Protein AF-A0A8S9I535-F1 (afdb_monomer)

Secondary structure (DSSP, 8-state):
-EEETTTHHHHHHHT---EE-SSEEE-S-HHHHHHHHHHHHHTSTT----TTEEEEEEEEETTEEEEEEEEEHHHHT-TTTSS--PPEEEE-S--B--PPPPTT-TTS-SS--SB--S------S---S----------

Mean predicted aligned error: 12.14 Å

InterPro domains:
  IPR036188 FAD/NAD(P)-binding domain superfamily [G3DSA:3.50.50.60] (1-100)
  IPR036188 FAD/NAD(P)-binding domain superfamily [SSF51905] (4-100)

Solvent-accessible surface area (backbone atoms only — not comparable to full-atom values): 9030 Å² total; per-residue (Å²): 72,82,45,52,66,76,58,55,62,58,31,61,77,72,65,53,78,63,50,82,52,95,70,34,35,36,30,91,47,58,64,57,58,56,50,52,53,50,53,63,51,62,70,38,93,92,5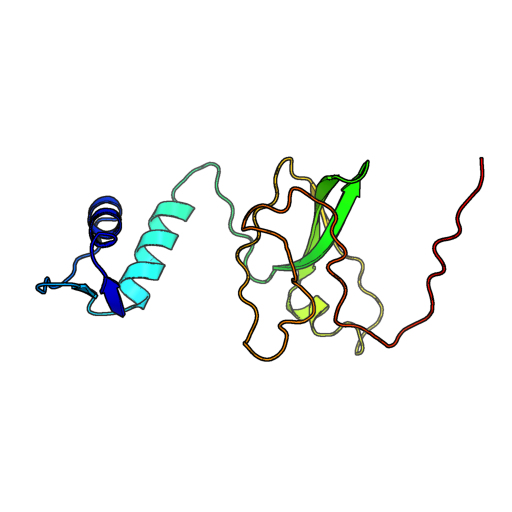0,82,85,73,78,72,54,33,77,79,50,71,36,74,55,95,70,28,51,41,27,37,27,30,36,49,38,70,56,70,76,36,62,91,80,50,79,89,75,86,69,48,79,46,78,34,89,71,53,73,59,83,81,80,73,66,92,86,58,76,76,26,71,81,86,69,65,62,53,51,69,63,73,68,81,63,84,59,87,74,98,82,76,78,88,79,73,80,75,80,73,87,127

Sequence (139 aa):
MIVRKPAHLFLDEIGVPYDEQDNYVVIKHAALFTSTIMSKLLARPNVKLFNAVAAEDLIVKGNRVGGVVTNWALVSMNHDTQSCMDPNVMEAKIVVSSYDVPKKDKRSTTRTGPIATESTNIFGGCQNTYPLKILKSHF

Radius of gyration: 20.09 Å; Cα contacts (8 Å, |Δi|>4): 158; chains: 1; bounding box: 44×34×58 Å

Structure (mmCIF, N/CA/C/O backbone):
data_AF-A0A8S9I535-F1
#
_entry.id   AF-A0A8S9I535-F1
#
loop_
_atom_site.group_PDB
_atom_site.id
_atom_site.type_symbol
_atom_site.label_atom_id
_atom_site.label_alt_id
_atom_site.label_comp_id
_atom_site.label_asym_id
_atom_site.label_entity_id
_atom_site.la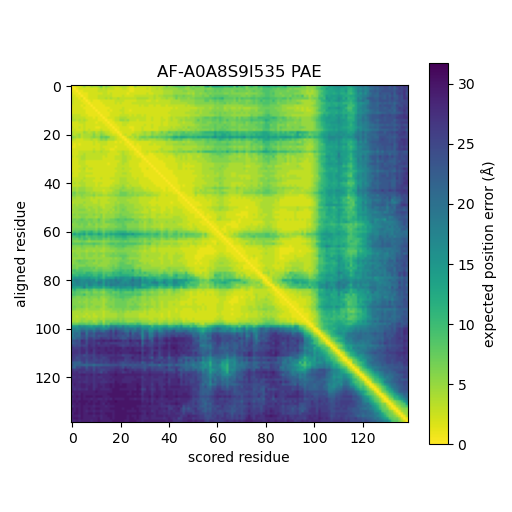bel_seq_id
_atom_site.pdbx_PDB_ins_code
_atom_site.Cartn_x
_atom_site.Cartn_y
_atom_site.Cartn_z
_atom_site.occupancy
_atom_site.B_iso_or_equiv
_atom_site.auth_seq_id
_atom_site.auth_comp_id
_atom_site.auth_asym_id
_atom_site.auth_atom_id
_atom_site.pdbx_PDB_model_num
ATOM 1 N N . MET A 1 1 ? -13.629 9.760 9.895 1.00 90.38 1 MET A N 1
ATOM 2 C CA . MET A 1 1 ? -13.804 8.902 8.696 1.00 90.38 1 MET A CA 1
ATOM 3 C C . MET A 1 1 ? -14.983 7.979 8.943 1.00 90.38 1 MET A C 1
ATOM 5 O O . MET A 1 1 ? -15.040 7.412 10.025 1.00 90.38 1 MET A O 1
ATOM 9 N N . ILE A 1 2 ? -15.919 7.866 7.998 1.00 91.88 2 ILE A N 1
ATOM 10 C CA . ILE A 1 2 ? -17.137 7.054 8.152 1.00 91.88 2 ILE A CA 1
ATOM 11 C C . ILE A 1 2 ? -16.946 5.729 7.413 1.00 91.88 2 ILE A C 1
ATOM 13 O O . ILE A 1 2 ? -16.576 5.734 6.241 1.00 91.88 2 ILE A O 1
ATOM 17 N N . VAL A 1 3 ? -17.219 4.614 8.084 1.00 92.25 3 VAL A N 1
ATOM 18 C CA . VAL A 1 3 ? -17.132 3.258 7.526 1.00 92.25 3 VAL A CA 1
ATOM 19 C C . VAL A 1 3 ? -18.488 2.579 7.706 1.00 92.25 3 VAL A C 1
ATOM 21 O O . VAL A 1 3 ? -19.046 2.578 8.797 1.00 92.25 3 VAL A O 1
ATOM 24 N N . ARG A 1 4 ? -19.065 2.023 6.637 1.00 94.75 4 ARG A N 1
ATOM 25 C CA . ARG A 1 4 ? -20.375 1.350 6.706 1.00 94.75 4 ARG A CA 1
ATOM 26 C C . ARG A 1 4 ? -20.230 -0.080 7.222 1.00 94.75 4 ARG A C 1
ATOM 28 O O . ARG A 1 4 ? -19.260 -0.760 6.892 1.00 94.75 4 ARG A O 1
ATOM 35 N N . LYS A 1 5 ? -21.209 -0.565 7.988 1.00 93.31 5 LYS A N 1
ATOM 36 C CA . LYS A 1 5 ? -21.265 -1.985 8.373 1.00 93.31 5 LYS A CA 1
ATOM 37 C C . LYS A 1 5 ? -21.506 -2.842 7.106 1.00 93.31 5 LYS A C 1
ATOM 39 O O . LYS A 1 5 ? -22.252 -2.393 6.236 1.00 93.31 5 LYS A O 1
ATOM 44 N N . PRO A 1 6 ? -20.857 -4.017 6.946 1.00 94.50 6 PRO A N 1
ATOM 45 C CA . PRO A 1 6 ? -20.082 -4.781 7.934 1.00 94.50 6 PRO A CA 1
ATOM 46 C C . PRO A 1 6 ? -18.561 -4.505 7.958 1.00 94.50 6 PRO A C 1
ATOM 48 O O . PRO A 1 6 ? -17.821 -5.269 8.563 1.00 94.50 6 PRO A O 1
ATOM 51 N N . ALA A 1 7 ? -18.054 -3.420 7.358 1.00 93.06 7 ALA A N 1
ATOM 52 C CA . ALA A 1 7 ? -16.604 -3.173 7.299 1.00 93.06 7 ALA A CA 1
ATOM 53 C C . ALA A 1 7 ? -15.951 -2.808 8.655 1.00 93.06 7 ALA A C 1
ATOM 55 O O . ALA A 1 7 ? -14.730 -2.705 8.732 1.00 93.06 7 ALA A O 1
ATOM 56 N N . HIS A 1 8 ? -16.735 -2.654 9.729 1.00 91.75 8 HIS A N 1
ATOM 57 C CA . HIS A 1 8 ? -16.219 -2.497 11.096 1.00 91.75 8 HIS A CA 1
ATOM 58 C C . HIS A 1 8 ? -15.450 -3.739 11.580 1.00 91.75 8 HIS A C 1
ATOM 60 O O . HIS A 1 8 ? -14.465 -3.582 12.287 1.00 91.75 8 HIS A O 1
ATOM 66 N N . LEU A 1 9 ? -15.794 -4.939 11.091 1.00 94.38 9 LEU A N 1
ATOM 67 C CA . LEU A 1 9 ? -15.077 -6.182 11.409 1.00 94.38 9 LEU A CA 1
ATOM 68 C C . LEU A 1 9 ? -13.587 -6.110 11.032 1.00 94.38 9 LEU A C 1
ATOM 70 O O . LEU A 1 9 ? -12.726 -6.655 11.716 1.00 94.38 9 LEU A O 1
ATOM 74 N N . PHE A 1 10 ? -13.266 -5.390 9.954 1.00 93.94 10 PHE A N 1
ATOM 75 C CA . PHE A 1 10 ? -11.881 -5.150 9.553 1.00 93.94 10 PHE A CA 1
ATOM 76 C C . PHE A 1 10 ? -11.168 -4.176 10.503 1.00 93.94 10 PHE A C 1
ATOM 78 O O . PHE A 1 10 ? -9.969 -4.301 10.749 1.00 93.94 10 PHE A O 1
ATOM 85 N N . LEU A 1 11 ? -11.898 -3.210 11.067 1.00 92.56 11 LEU A N 1
ATOM 86 C CA . LEU A 1 11 ? -11.353 -2.305 12.079 1.00 92.56 11 LEU A CA 1
ATOM 87 C C . LEU A 1 11 ? -11.032 -3.052 13.375 1.00 92.56 11 LEU A C 1
ATOM 89 O O . LEU A 1 11 ? -10.009 -2.744 13.986 1.00 92.56 11 LEU A O 1
ATOM 93 N N . ASP A 1 12 ? -11.840 -4.052 13.734 1.00 93.38 12 ASP A N 1
ATOM 94 C CA . ASP A 1 12 ? -11.596 -4.929 14.884 1.00 93.38 12 ASP A CA 1
ATOM 95 C C . ASP A 1 12 ? -10.314 -5.755 14.691 1.00 93.38 12 ASP A C 1
ATOM 97 O O . ASP A 1 12 ? -9.462 -5.794 15.578 1.00 93.38 12 ASP A O 1
ATOM 101 N N . GLU A 1 13 ? -10.105 -6.330 13.501 1.00 93.88 13 GLU A N 1
ATOM 102 C CA . GLU A 1 13 ? -8.882 -7.080 13.165 1.00 93.88 13 GLU A CA 1
ATOM 103 C C . GLU A 1 13 ? -7.619 -6.195 13.225 1.00 93.88 13 GLU A C 1
ATOM 105 O O . GLU A 1 13 ? -6.553 -6.586 13.722 1.00 93.88 13 GLU A O 1
ATOM 110 N N . ILE A 1 14 ? -7.720 -4.952 12.746 1.00 91.88 14 ILE A N 1
ATOM 111 C CA . ILE A 1 14 ? -6.609 -3.994 12.794 1.00 91.88 14 ILE A CA 1
ATOM 1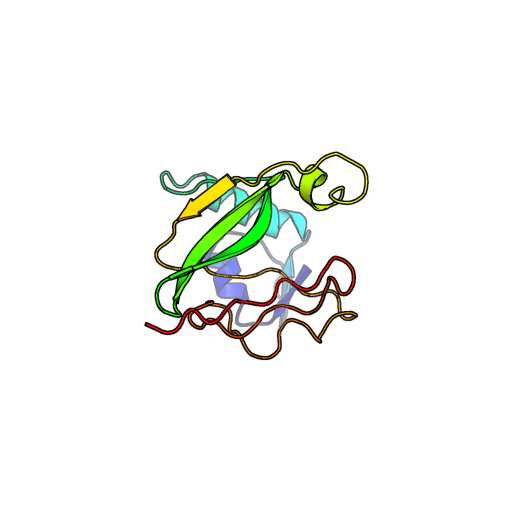12 C C . ILE A 1 14 ? -6.473 -3.363 14.191 1.00 91.88 14 ILE A C 1
ATOM 114 O O . ILE A 1 14 ? -5.400 -2.855 14.523 1.00 91.88 14 ILE A O 1
ATOM 118 N N . GLY A 1 15 ? -7.482 -3.450 15.053 1.00 91.88 15 GLY A N 1
ATOM 119 C CA . GLY A 1 15 ? -7.480 -2.839 16.383 1.00 91.88 15 GLY A CA 1
ATOM 120 C C . GLY A 1 15 ? -7.539 -1.310 16.339 1.00 91.88 15 GLY A C 1
ATOM 121 O O . GLY A 1 15 ? -6.874 -0.646 17.133 1.00 91.88 15 GLY A O 1
ATOM 122 N N . VAL A 1 16 ? -8.279 -0.737 15.384 1.00 94.06 16 VAL A N 1
ATOM 123 C CA . VAL A 1 16 ? -8.501 0.717 15.303 1.00 94.06 16 VAL A CA 1
ATOM 124 C C . VAL A 1 16 ? -9.759 1.067 16.096 1.00 94.06 16 VAL A C 1
ATOM 126 O O . VAL A 1 16 ? -10.824 0.557 15.759 1.00 94.06 16 VAL A O 1
ATOM 129 N N . PRO A 1 17 ? -9.690 1.962 17.098 1.00 93.25 17 PRO A N 1
ATOM 130 C CA . PRO A 1 17 ? -10.873 2.365 17.847 1.00 93.25 17 PRO A CA 1
ATOM 131 C C . PRO A 1 17 ? -11.819 3.200 16.975 1.00 93.25 17 PRO A C 1
ATOM 133 O O . PRO A 1 17 ? -11.390 4.089 16.228 1.00 93.25 17 PRO A O 1
ATOM 136 N N . TYR A 1 18 ? -13.115 2.942 17.110 1.00 94.62 18 TYR A N 1
ATOM 137 C CA . TYR A 1 18 ? -14.185 3.664 16.431 1.00 94.62 18 TYR A CA 1
ATOM 138 C C . TYR A 1 18 ? -15.372 3.885 17.370 1.00 94.62 18 TYR A C 1
ATOM 140 O O . TYR A 1 18 ? -15.566 3.143 18.328 1.00 94.62 18 TYR A O 1
ATOM 148 N N . ASP A 1 19 ? -16.167 4.904 17.063 1.00 94.06 19 ASP A N 1
ATOM 149 C CA . ASP A 1 19 ? -17.442 5.168 17.718 1.00 94.06 19 ASP A CA 1
ATOM 150 C C . ASP A 1 19 ? -18.557 4.508 16.889 1.00 94.06 19 ASP A C 1
ATOM 152 O O . ASP A 1 19 ? -18.642 4.701 15.668 1.00 94.06 19 ASP A O 1
ATOM 156 N N . GLU A 1 20 ? -19.388 3.691 17.531 1.00 92.81 20 GLU A N 1
ATOM 157 C CA . GLU A 1 20 ? -20.440 2.927 16.861 1.00 92.81 20 GLU A CA 1
ATOM 158 C C . GLU A 1 20 ? -21.724 3.749 16.677 1.00 92.81 20 GLU A C 1
ATOM 160 O O . GLU A 1 20 ? -22.112 4.537 17.536 1.00 92.81 20 GLU A O 1
ATOM 165 N N . GLN A 1 21 ? -22.377 3.562 15.529 1.00 91.81 21 GLN A N 1
ATOM 166 C CA . GLN A 1 21 ? -23.722 4.049 15.224 1.00 91.81 21 GLN A CA 1
ATOM 167 C C . GLN A 1 21 ? -24.538 2.901 14.609 1.00 91.81 21 GLN A C 1
ATOM 169 O O . GLN A 1 21 ? -23.999 1.830 14.306 1.00 91.81 21 GLN A O 1
ATOM 174 N N . ASP A 1 22 ? -25.832 3.120 14.37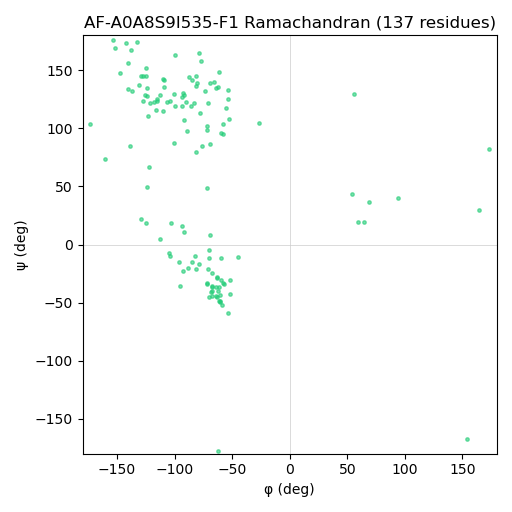3 1.00 89.31 22 ASP A N 1
ATOM 175 C CA . ASP A 1 22 ? -26.741 2.070 13.892 1.00 89.31 22 ASP A CA 1
ATOM 176 C C . ASP A 1 22 ? -26.223 1.391 12.612 1.00 89.31 22 ASP A C 1
ATOM 178 O O . ASP A 1 22 ? -25.924 0.196 12.598 1.00 89.31 22 ASP A O 1
ATOM 182 N N . ASN A 1 23 ? -26.018 2.175 11.549 1.00 93.69 23 ASN A N 1
ATOM 183 C CA . ASN A 1 23 ? -25.692 1.663 10.210 1.00 93.69 23 ASN A CA 1
ATOM 184 C C . ASN A 1 23 ? -24.217 1.845 9.801 1.00 93.69 23 ASN A C 1
ATOM 186 O O . ASN A 1 23 ? -23.786 1.376 8.741 1.00 93.69 23 ASN A O 1
ATOM 190 N N . TYR A 1 24 ? -23.428 2.557 10.602 1.00 94.69 24 TYR A N 1
ATOM 191 C CA . TYR A 1 24 ? -22.042 2.896 10.287 1.00 94.69 24 TYR A CA 1
ATOM 192 C C . TYR A 1 24 ? -21.214 3.081 11.558 1.00 94.69 24 TYR A C 1
ATOM 194 O O . TYR A 1 24 ? -21.745 3.151 12.657 1.00 94.69 24 TYR A O 1
ATOM 202 N N . VAL A 1 25 ? -19.900 3.162 11.396 1.00 94.00 25 VAL A N 1
ATOM 203 C CA . VAL A 1 25 ? -18.948 3.459 12.466 1.00 94.00 25 VAL A CA 1
ATOM 204 C C . VAL A 1 25 ? -18.096 4.658 12.077 1.00 94.00 25 VAL A C 1
ATOM 206 O O . VAL A 1 25 ? -17.882 4.934 10.887 1.00 94.00 25 VAL A O 1
ATOM 209 N N . VAL A 1 26 ? -17.626 5.400 13.075 1.00 94.81 26 VAL A N 1
ATOM 210 C CA . VAL A 1 26 ? -16.856 6.627 12.874 1.00 94.81 26 VAL A CA 1
ATOM 211 C C . VAL A 1 26 ? -15.499 6.505 13.541 1.00 94.81 26 VAL A C 1
ATOM 213 O O . VAL A 1 26 ? -15.385 6.335 14.746 1.00 94.81 26 VAL A O 1
ATOM 216 N N . ILE A 1 27 ? -14.444 6.657 12.750 1.00 94.31 27 ILE A N 1
ATOM 217 C CA . ILE A 1 27 ? -13.081 6.782 13.266 1.00 94.31 27 ILE A CA 1
ATOM 218 C C . ILE A 1 27 ? -12.778 8.266 13.448 1.00 94.31 27 ILE A C 1
ATOM 220 O O . ILE A 1 27 ? -12.923 9.047 12.496 1.00 94.31 27 ILE A O 1
ATOM 224 N N . LYS A 1 28 ? -12.306 8.633 14.645 1.00 91.81 28 LYS A N 1
ATOM 225 C CA . LYS A 1 28 ? -12.020 10.021 15.054 1.00 91.81 28 LYS A CA 1
ATOM 226 C C . LYS A 1 28 ? -11.128 10.764 14.060 1.00 91.81 28 LYS A C 1
ATOM 228 O O . LYS A 1 28 ? -11.416 11.900 13.704 1.00 91.81 28 LYS A O 1
ATOM 233 N N . HIS A 1 29 ? -10.085 10.104 13.554 1.00 92.88 29 HIS A N 1
ATOM 234 C CA . HIS A 1 29 ? -9.172 10.685 12.574 1.00 92.88 29 HIS A CA 1
ATOM 235 C C . HIS A 1 29 ? -8.835 9.690 11.459 1.00 92.88 29 HIS A C 1
ATOM 237 O O . HIS A 1 29 ? -8.460 8.554 11.734 1.00 92.88 29 HIS A O 1
ATOM 243 N N . ALA A 1 30 ? -8.916 10.109 10.192 1.00 91.25 30 ALA A N 1
ATOM 244 C CA . ALA A 1 30 ? -8.597 9.232 9.056 1.00 91.25 30 ALA A CA 1
ATOM 245 C C . ALA A 1 30 ? -7.134 8.751 9.087 1.00 91.25 30 ALA A C 1
ATOM 247 O O . ALA A 1 30 ? -6.859 7.588 8.809 1.00 91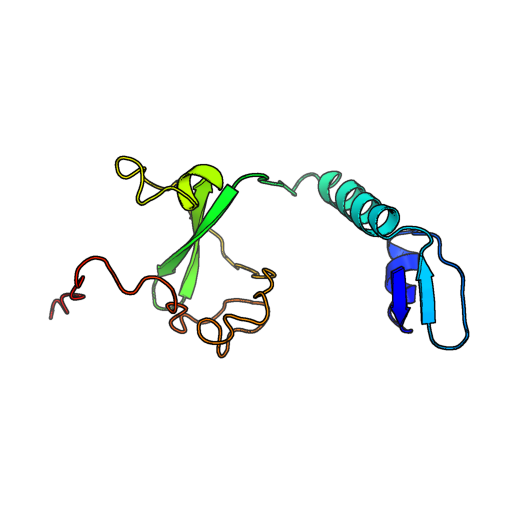.25 30 ALA A O 1
ATOM 248 N N . ALA A 1 31 ? -6.210 9.619 9.516 1.00 93.19 31 ALA A N 1
ATOM 249 C CA . ALA A 1 31 ? -4.799 9.254 9.645 1.00 93.19 31 ALA A CA 1
ATOM 250 C C . ALA A 1 31 ? -4.542 8.144 10.675 1.00 93.19 31 ALA A C 1
ATOM 252 O O . ALA A 1 31 ? -3.577 7.403 10.517 1.00 93.19 31 ALA A O 1
ATOM 253 N N . LEU A 1 32 ? -5.387 8.000 11.708 1.00 92.44 32 LEU A N 1
ATOM 254 C CA . LEU A 1 32 ? -5.249 6.906 12.672 1.00 92.44 32 LEU A CA 1
ATOM 255 C C . LEU A 1 32 ? -5.396 5.562 11.953 1.00 92.44 32 LEU A C 1
ATOM 257 O O . LEU A 1 32 ? -4.523 4.713 12.045 1.00 92.44 32 LEU A O 1
ATOM 261 N N . PHE A 1 33 ? -6.435 5.423 11.133 1.00 93.19 33 PHE A N 1
ATOM 262 C CA . PHE A 1 33 ? -6.650 4.221 10.333 1.00 93.19 33 PHE A CA 1
ATOM 263 C C . PHE A 1 33 ? -5.481 3.920 9.386 1.00 93.19 33 PHE A C 1
ATOM 265 O O . PHE A 1 33 ? -4.939 2.814 9.399 1.00 93.19 33 PHE A O 1
ATOM 272 N N . THR A 1 34 ? -5.057 4.903 8.587 1.00 93.00 34 THR A N 1
ATOM 273 C CA . THR A 1 34 ? -4.008 4.680 7.580 1.00 93.00 34 THR A CA 1
ATOM 274 C C . THR A 1 34 ? -2.647 4.401 8.217 1.00 93.00 34 THR A C 1
ATOM 276 O O . THR A 1 34 ? -1.919 3.528 7.747 1.00 93.00 34 THR A O 1
ATOM 279 N N . SER A 1 35 ? -2.299 5.102 9.300 1.00 94.06 35 SER A N 1
ATOM 280 C CA . SER A 1 35 ? -1.032 4.893 10.011 1.00 94.06 35 SER A CA 1
ATOM 281 C C . SER A 1 35 ? -0.974 3.538 10.715 1.00 94.06 35 SER A C 1
ATOM 283 O O . SER A 1 35 ? 0.052 2.865 10.621 1.00 94.06 35 SER A O 1
ATOM 285 N N . THR A 1 36 ? -2.064 3.085 11.346 1.00 94.19 36 THR A N 1
ATOM 286 C CA . THR A 1 36 ? -2.107 1.769 12.002 1.00 94.19 36 THR A CA 1
ATOM 287 C C . THR A 1 36 ? -1.933 0.634 10.994 1.00 94.19 36 THR A C 1
ATOM 289 O O . THR A 1 36 ? -1.125 -0.266 11.226 1.00 94.19 36 THR A O 1
ATOM 292 N N . ILE A 1 37 ? -2.624 0.688 9.849 1.00 94.25 37 ILE A N 1
ATOM 293 C CA . ILE A 1 37 ? -2.463 -0.315 8.784 1.00 94.25 37 ILE A CA 1
ATOM 294 C C . ILE A 1 37 ? -1.024 -0.329 8.271 1.00 94.25 37 ILE A C 1
ATOM 296 O O . ILE A 1 37 ? -0.411 -1.393 8.184 1.00 94.25 37 ILE A O 1
ATOM 300 N N . MET A 1 38 ? -0.473 0.845 7.959 1.00 94.06 38 MET A N 1
ATOM 301 C CA . MET A 1 38 ? 0.888 0.967 7.440 1.00 94.06 38 MET A CA 1
ATOM 302 C C . MET A 1 38 ? 1.926 0.434 8.435 1.00 94.06 38 MET A C 1
ATOM 304 O O . MET A 1 38 ? 2.812 -0.321 8.043 1.00 94.06 38 MET A O 1
ATOM 308 N N . SER A 1 39 ? 1.785 0.753 9.725 1.00 94.69 39 SER A N 1
ATOM 309 C CA . SER A 1 39 ? 2.669 0.255 10.784 1.00 94.69 39 SER A CA 1
ATOM 310 C C . SER A 1 39 ? 2.646 -1.274 10.879 1.00 94.69 39 SER A C 1
ATOM 312 O O . SER A 1 39 ? 3.702 -1.906 10.835 1.00 94.69 39 SER A O 1
ATOM 314 N N . LYS A 1 40 ? 1.455 -1.889 10.919 1.00 93.81 40 LYS A N 1
ATOM 315 C CA . LYS A 1 40 ? 1.324 -3.356 10.968 1.00 93.81 40 LYS A CA 1
ATOM 316 C C . LYS A 1 40 ? 1.862 -4.039 9.709 1.00 93.81 40 LYS A C 1
ATOM 318 O O . LYS A 1 40 ? 2.424 -5.128 9.795 1.00 93.81 40 LYS A O 1
ATOM 323 N N . LEU A 1 41 ? 1.683 -3.421 8.543 1.00 93.75 41 LEU A N 1
ATOM 324 C CA . LEU A 1 41 ? 2.134 -3.970 7.266 1.00 93.75 41 LEU A CA 1
ATOM 325 C C . LEU A 1 41 ? 3.664 -3.955 7.149 1.00 93.75 41 LEU A C 1
ATOM 327 O O . LEU A 1 41 ? 4.249 -4.966 6.767 1.00 93.75 41 LEU A O 1
ATOM 331 N N . LEU A 1 42 ? 4.306 -2.845 7.523 1.00 94.31 42 LEU A N 1
ATOM 332 C CA . LEU A 1 42 ? 5.765 -2.687 7.477 1.00 94.31 42 LEU A CA 1
ATOM 333 C C . LEU A 1 42 ? 6.504 -3.512 8.535 1.00 94.31 42 LEU A C 1
ATOM 335 O O . LEU A 1 42 ? 7.683 -3.801 8.361 1.00 94.31 42 LEU A O 1
ATOM 339 N N . ALA A 1 43 ? 5.825 -3.922 9.607 1.00 94.12 43 ALA A N 1
ATOM 340 C CA . ALA A 1 43 ? 6.394 -4.813 10.615 1.00 94.12 43 ALA A CA 1
ATOM 341 C C . ALA A 1 43 ? 6.599 -6.261 10.113 1.00 94.12 43 ALA A C 1
ATOM 343 O O . ALA A 1 43 ? 7.241 -7.061 10.792 1.00 94.12 43 ALA A O 1
ATOM 344 N N . ARG A 1 44 ? 6.053 -6.633 8.944 1.00 94.00 44 ARG A N 1
ATOM 345 C CA . ARG A 1 44 ? 6.194 -7.985 8.380 1.00 94.00 44 ARG A CA 1
ATOM 346 C C . ARG A 1 44 ? 7.545 -8.148 7.662 1.00 94.00 44 ARG A C 1
ATOM 348 O O . ARG A 1 44 ? 7.893 -7.299 6.848 1.00 94.00 44 ARG A O 1
ATOM 355 N N . PRO A 1 45 ? 8.262 -9.274 7.849 1.00 93.62 45 PRO A N 1
ATOM 356 C CA . PRO A 1 45 ? 9.630 -9.443 7.340 1.00 93.62 45 PRO A CA 1
ATOM 357 C C . PRO A 1 45 ? 9.738 -9.510 5.807 1.00 93.62 45 PRO A C 1
ATOM 359 O O . PRO A 1 45 ? 10.778 -9.175 5.254 1.00 93.62 45 PRO A O 1
ATOM 362 N N . ASN A 1 46 ? 8.668 -9.911 5.113 1.00 94.81 46 ASN A N 1
ATOM 363 C CA . ASN A 1 46 ? 8.648 -10.080 3.652 1.00 94.81 46 ASN A CA 1
ATOM 364 C C . ASN A 1 46 ? 7.941 -8.928 2.922 1.00 94.81 46 ASN A C 1
ATOM 366 O O . ASN A 1 46 ? 7.491 -9.090 1.789 1.00 94.81 46 ASN A O 1
ATOM 370 N N . VAL A 1 47 ? 7.780 -7.782 3.582 1.00 94.19 47 VAL A N 1
ATOM 371 C CA . VAL A 1 47 ? 7.127 -6.607 3.004 1.00 94.19 47 VAL A CA 1
ATOM 372 C C . VAL A 1 47 ? 8.156 -5.505 2.827 1.00 94.19 47 VAL A C 1
ATOM 374 O O . VAL A 1 47 ? 8.860 -5.134 3.764 1.00 94.19 47 VAL A O 1
ATOM 377 N N . LYS A 1 48 ? 8.215 -4.940 1.619 1.00 94.12 48 LYS A N 1
ATOM 378 C CA . LYS A 1 48 ? 9.033 -3.768 1.320 1.00 94.12 48 LYS A CA 1
ATOM 379 C C . LYS A 1 48 ? 8.169 -2.676 0.712 1.00 94.12 48 LYS A C 1
ATOM 381 O O . LYS A 1 48 ? 7.443 -2.914 -0.247 1.00 94.12 48 LYS A O 1
ATOM 386 N N . LEU A 1 49 ? 8.272 -1.477 1.276 1.00 93.69 49 LEU A N 1
ATOM 387 C CA . LEU A 1 49 ? 7.672 -0.272 0.724 1.00 93.69 49 LEU A CA 1
ATOM 388 C C . LEU A 1 49 ? 8.743 0.524 -0.019 1.00 93.69 49 LEU A C 1
ATOM 390 O O . LE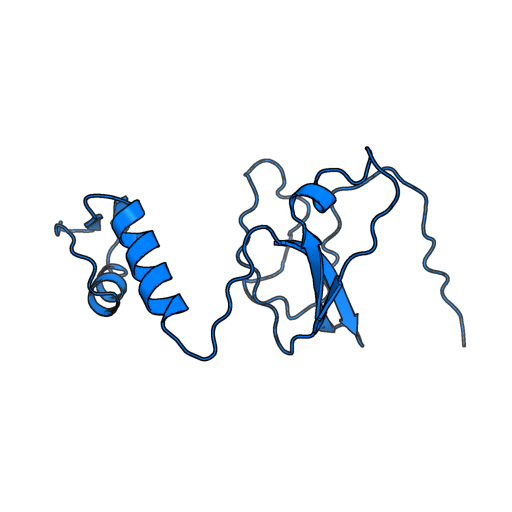U A 1 49 ? 9.732 0.946 0.582 1.00 93.69 49 LEU A O 1
ATOM 394 N N . PHE A 1 50 ? 8.524 0.721 -1.315 1.00 94.62 50 PHE A N 1
ATOM 395 C CA . PHE A 1 50 ? 9.313 1.607 -2.164 1.00 94.62 50 PHE A CA 1
ATOM 396 C C . PHE A 1 50 ? 8.543 2.919 -2.336 1.00 94.62 50 PHE A C 1
ATOM 398 O O . PHE A 1 50 ? 7.725 3.064 -3.240 1.00 94.62 50 PHE A O 1
ATOM 405 N N . ASN A 1 51 ? 8.738 3.856 -1.410 1.00 91.75 51 ASN A N 1
ATOM 406 C CA . ASN A 1 51 ? 8.163 5.195 -1.518 1.00 91.75 51 ASN A CA 1
ATOM 407 C C . ASN A 1 51 ? 8.950 6.048 -2.527 1.00 91.75 51 ASN A C 1
ATOM 409 O O . ASN A 1 51 ? 10.118 5.781 -2.793 1.00 91.75 51 ASN A O 1
ATOM 413 N N . ALA A 1 52 ? 8.307 7.086 -3.071 1.00 92.38 52 ALA A N 1
ATOM 414 C CA . ALA A 1 52 ? 8.882 7.976 -4.091 1.00 92.38 52 ALA A CA 1
ATOM 415 C C . ALA A 1 52 ? 9.324 7.277 -5.398 1.00 92.38 52 ALA A C 1
ATOM 417 O O . ALA A 1 52 ? 10.075 7.849 -6.188 1.00 92.38 52 ALA A O 1
ATOM 418 N N . VAL A 1 53 ? 8.816 6.071 -5.652 1.00 91.88 53 VAL A N 1
ATOM 419 C CA . VAL A 1 53 ? 8.979 5.322 -6.902 1.00 91.88 53 VAL A CA 1
ATOM 420 C C . VAL A 1 53 ? 7.638 5.314 -7.630 1.00 91.88 53 VAL A C 1
ATOM 422 O O . VAL A 1 53 ? 6.599 5.093 -7.005 1.00 91.88 53 VAL A O 1
ATOM 425 N N . ALA A 1 54 ? 7.656 5.562 -8.936 1.00 87.75 54 ALA A N 1
ATOM 426 C CA . ALA A 1 54 ? 6.494 5.444 -9.805 1.00 87.75 54 ALA A CA 1
ATOM 427 C C . ALA A 1 54 ? 6.654 4.228 -10.724 1.00 87.75 54 ALA A C 1
ATOM 429 O O . ALA A 1 54 ? 7.754 3.934 -11.192 1.00 87.75 54 ALA A O 1
ATOM 430 N N . ALA A 1 55 ? 5.550 3.522 -10.966 1.00 89.00 55 ALA A N 1
ATOM 431 C CA . ALA A 1 55 ? 5.472 2.530 -12.030 1.00 89.00 55 ALA A CA 1
ATOM 432 C C . ALA A 1 55 ? 5.103 3.253 -13.332 1.00 89.00 55 ALA A C 1
ATOM 434 O O . ALA A 1 55 ? 4.051 3.888 -13.395 1.00 89.00 55 ALA A O 1
ATOM 435 N N . GLU A 1 56 ? 5.977 3.183 -14.332 1.00 85.19 56 GLU A N 1
ATOM 436 C CA . GLU A 1 56 ? 5.817 3.879 -15.616 1.00 85.19 56 GLU A CA 1
ATOM 437 C C . GLU A 1 56 ? 5.181 2.983 -16.681 1.00 85.19 56 GLU A C 1
ATOM 439 O O . GLU A 1 56 ? 4.385 3.460 -17.485 1.00 85.19 56 GLU A O 1
ATOM 444 N N . ASP A 1 57 ? 5.503 1.686 -16.669 1.00 88.88 57 ASP A N 1
ATOM 445 C CA . ASP A 1 57 ? 5.004 0.720 -17.652 1.00 88.88 57 ASP A CA 1
ATOM 446 C C . ASP A 1 57 ? 4.959 -0.712 -17.077 1.00 88.88 57 ASP A C 1
ATOM 448 O O . ASP A 1 57 ? 5.377 -0.973 -15.942 1.00 88.88 57 ASP A O 1
ATOM 452 N N . LEU A 1 58 ? 4.443 -1.663 -17.856 1.00 88.81 58 LEU A N 1
ATOM 453 C CA . LEU A 1 58 ? 4.354 -3.082 -17.524 1.00 88.81 58 LEU A CA 1
ATOM 454 C C . LEU A 1 58 ? 5.313 -3.923 -18.364 1.00 88.81 58 LEU A C 1
ATOM 456 O O . LEU A 1 58 ? 5.450 -3.753 -19.572 1.00 88.81 58 LEU A O 1
ATOM 460 N N . ILE A 1 59 ? 5.898 -4.941 -17.737 1.00 88.00 59 ILE A N 1
ATOM 461 C CA . ILE A 1 59 ? 6.638 -5.976 -18.462 1.00 88.00 59 ILE A CA 1
ATOM 462 C C . ILE A 1 59 ? 5.628 -6.999 -18.978 1.00 88.00 59 ILE A C 1
ATOM 464 O O . ILE A 1 59 ? 4.936 -7.632 -18.178 1.00 88.00 59 ILE A O 1
ATOM 468 N N . VAL A 1 60 ? 5.571 -7.222 -20.292 1.00 89.44 60 VAL A N 1
ATOM 469 C CA . VAL A 1 60 ? 4.673 -8.217 -20.901 1.00 89.44 60 VAL A CA 1
ATOM 470 C C . VAL A 1 60 ? 5.482 -9.327 -21.570 1.00 89.44 60 VAL A C 1
ATOM 472 O O . VAL A 1 60 ? 6.296 -9.073 -22.453 1.00 89.44 60 VAL A O 1
ATOM 475 N N . LYS A 1 61 ? 5.238 -10.581 -21.173 1.00 86.12 61 LYS A N 1
ATOM 476 C CA . LYS A 1 61 ? 5.832 -11.785 -21.781 1.00 86.12 61 LYS A CA 1
ATOM 477 C C . LYS A 1 61 ? 4.713 -12.752 -22.151 1.00 86.12 61 LYS A C 1
ATOM 479 O O . LYS A 1 61 ? 3.910 -13.115 -21.297 1.00 86.12 61 LYS A O 1
ATOM 484 N N . GLY A 1 62 ? 4.630 -13.158 -23.420 1.00 86.19 62 GLY A N 1
ATOM 485 C CA . GLY A 1 62 ? 3.624 -14.130 -23.875 1.00 86.19 62 GLY A CA 1
ATOM 486 C C . GLY A 1 62 ? 2.184 -13.732 -23.524 1.00 86.19 62 GLY A C 1
ATOM 487 O O . GLY A 1 62 ? 1.421 -14.560 -23.035 1.00 86.19 62 GLY A O 1
ATOM 488 N N . ASN A 1 63 ? 1.839 -12.453 -23.719 1.00 85.94 63 ASN A N 1
ATOM 489 C CA . ASN A 1 63 ? 0.526 -11.877 -23.406 1.00 85.94 63 ASN A CA 1
ATOM 490 C C . ASN A 1 63 ? 0.148 -11.863 -21.907 1.00 85.94 63 ASN A C 1
ATOM 492 O O . ASN A 1 63 ? -1.024 -11.743 -21.561 1.00 85.94 63 ASN A O 1
ATOM 496 N N . ARG A 1 64 ? 1.133 -11.986 -21.008 1.00 86.38 64 ARG A N 1
ATOM 497 C CA . ARG A 1 64 ? 0.951 -11.931 -19.551 1.00 86.38 64 ARG A CA 1
ATOM 498 C C . ARG A 1 64 ? 1.838 -10.862 -18.930 1.00 86.38 64 ARG A C 1
ATOM 500 O O . ARG A 1 64 ? 2.974 -10.672 -19.364 1.00 86.38 64 ARG A O 1
ATOM 507 N N . VAL A 1 65 ? 1.334 -10.210 -17.884 1.00 88.69 65 VAL A N 1
ATOM 508 C CA . VAL A 1 65 ? 2.119 -9.270 -17.075 1.00 88.69 65 VAL A CA 1
ATOM 509 C C . VAL A 1 65 ? 3.135 -10.058 -16.244 1.00 88.69 65 VAL A C 1
ATOM 511 O O . VAL A 1 65 ? 2.762 -10.951 -15.486 1.00 88.69 65 VAL A O 1
ATOM 514 N N . GLY A 1 66 ? 4.417 -9.745 -16.423 1.00 90.81 66 GLY A N 1
ATOM 515 C CA . GLY A 1 66 ? 5.554 -10.369 -15.738 1.00 90.81 66 GLY A CA 1
ATOM 516 C C . GLY A 1 66 ? 6.292 -9.437 -14.776 1.00 90.81 66 GLY A C 1
ATOM 517 O O . GLY A 1 66 ? 7.331 -9.817 -14.240 1.00 90.81 66 GLY A O 1
ATOM 518 N N . GLY A 1 67 ? 5.793 -8.217 -14.574 1.00 91.94 67 GLY A N 1
ATOM 519 C CA . GLY A 1 67 ? 6.379 -7.236 -13.667 1.00 91.94 67 GLY A CA 1
ATOM 520 C C . GLY A 1 67 ? 6.060 -5.800 -14.062 1.00 91.94 67 GLY A C 1
ATOM 521 O O . GLY A 1 67 ? 5.194 -5.553 -14.903 1.00 91.94 67 GLY A O 1
ATOM 522 N N . VAL A 1 68 ? 6.774 -4.865 -13.442 1.00 92.62 68 VAL A N 1
ATOM 523 C CA . VAL A 1 68 ? 6.598 -3.420 -13.613 1.00 92.62 68 VAL A CA 1
ATOM 524 C C . VAL A 1 68 ? 7.922 -2.750 -13.963 1.00 92.62 68 VAL A C 1
ATOM 526 O O . VAL A 1 68 ? 8.988 -3.142 -13.482 1.00 92.62 68 VAL A O 1
ATOM 529 N N . VAL A 1 69 ? 7.838 -1.728 -14.803 1.00 91.56 69 VAL A N 1
ATOM 530 C CA . VAL A 1 69 ? 8.921 -0.790 -15.091 1.00 91.56 69 VAL A CA 1
ATOM 531 C C . VAL A 1 69 ? 8.761 0.387 -14.138 1.00 91.56 69 VAL A C 1
ATOM 533 O O . VAL A 1 69 ? 7.664 0.917 -13.966 1.00 91.56 69 VAL A O 1
ATOM 536 N N . THR A 1 70 ? 9.841 0.761 -13.468 1.00 92.75 70 THR A N 1
ATOM 537 C CA . THR A 1 70 ? 9.843 1.705 -12.350 1.00 92.75 70 THR A CA 1
ATOM 538 C C . THR A 1 70 ? 10.880 2.790 -12.544 1.00 92.75 70 THR A C 1
ATOM 540 O O . THR A 1 70 ? 11.981 2.524 -13.015 1.00 92.75 70 THR A O 1
ATOM 543 N N . ASN A 1 71 ? 10.569 3.994 -12.089 1.00 92.88 71 ASN A N 1
ATOM 544 C CA . ASN A 1 71 ? 11.529 5.083 -11.996 1.00 92.88 71 ASN A CA 1
ATOM 545 C C . ASN A 1 71 ? 11.277 5.893 -10.721 1.00 92.88 71 ASN A C 1
ATOM 547 O O . ASN A 1 71 ? 10.297 5.671 -10.001 1.00 92.88 71 ASN A O 1
ATOM 551 N N . TRP A 1 72 ? 12.154 6.842 -10.412 1.00 92.69 72 TRP A N 1
ATOM 552 C CA . TRP A 1 72 ? 11.872 7.822 -9.369 1.00 92.69 72 TRP A CA 1
ATOM 553 C C . TRP A 1 72 ? 10.675 8.673 -9.783 1.00 92.69 72 TRP A C 1
ATOM 555 O O . TRP A 1 72 ? 10.634 9.176 -10.901 1.00 92.69 72 TRP A O 1
ATOM 565 N N . ALA A 1 73 ? 9.729 8.907 -8.873 1.00 88.88 73 ALA A N 1
ATOM 566 C CA . ALA A 1 73 ? 8.502 9.634 -9.204 1.00 88.88 73 ALA A CA 1
ATOM 567 C C . ALA A 1 73 ? 8.773 11.041 -9.774 1.00 88.88 73 ALA A C 1
ATOM 569 O O . ALA A 1 73 ? 8.048 11.507 -10.646 1.00 88.88 73 ALA A O 1
ATOM 570 N N . LEU A 1 74 ? 9.838 11.705 -9.310 1.00 87.56 74 LEU A N 1
ATOM 571 C CA . LEU A 1 74 ? 10.271 13.002 -9.839 1.00 87.56 74 LEU A CA 1
ATOM 572 C C . LEU A 1 74 ? 10.794 12.907 -11.274 1.00 87.56 74 LEU A C 1
ATOM 574 O O . LEU A 1 74 ? 10.553 13.809 -12.062 1.00 87.56 74 LEU A O 1
ATOM 578 N N . VAL A 1 75 ? 11.482 11.819 -11.619 1.00 86.94 75 VAL A N 1
ATOM 579 C CA . VAL A 1 75 ? 11.961 11.578 -12.984 1.00 86.94 75 VAL A CA 1
ATOM 580 C C . VAL A 1 75 ? 10.772 11.336 -13.909 1.00 86.94 75 VAL A C 1
ATOM 582 O O . VAL A 1 75 ? 10.673 11.980 -14.950 1.00 86.94 75 VAL A O 1
ATOM 585 N N . SER A 1 76 ? 9.811 10.521 -13.469 1.00 83.62 76 SER A N 1
ATOM 586 C CA . SER A 1 76 ? 8.597 10.212 -14.231 1.00 83.62 76 SER A CA 1
ATOM 587 C C . SER A 1 76 ? 7.746 11.435 -14.569 1.00 83.62 76 SER A C 1
ATOM 589 O O . SER A 1 76 ? 7.080 11.463 -15.599 1.00 83.62 76 SER A O 1
ATOM 591 N N . MET A 1 77 ? 7.757 12.463 -13.718 1.00 85.00 77 MET A N 1
ATOM 592 C CA . MET A 1 77 ? 7.026 13.712 -13.962 1.00 85.00 77 MET A CA 1
ATOM 593 C C . MET A 1 77 ? 7.775 14.694 -14.872 1.00 85.00 77 MET A C 1
ATOM 595 O O . MET A 1 77 ? 7.197 15.694 -15.291 1.00 85.00 77 MET A O 1
ATOM 599 N N . ASN A 1 78 ? 9.049 14.435 -15.173 1.00 86.56 78 ASN A N 1
ATOM 600 C CA . ASN A 1 78 ? 9.958 15.398 -15.792 1.00 86.56 78 ASN A CA 1
ATOM 601 C C . ASN A 1 78 ? 10.616 14.890 -17.085 1.00 86.56 78 ASN A C 1
ATOM 603 O O . ASN A 1 78 ? 11.591 15.500 -17.535 1.00 86.56 78 ASN A O 1
ATOM 607 N N . HIS A 1 79 ? 10.052 13.847 -17.708 1.00 81.94 79 HIS A N 1
ATOM 608 C CA . HIS A 1 79 ? 10.535 13.252 -18.965 1.00 81.94 79 HIS A CA 1
ATOM 609 C C . HIS A 1 79 ? 10.736 14.260 -20.107 1.00 81.94 79 HIS A C 1
ATOM 611 O O . HIS A 1 79 ? 11.652 14.093 -20.903 1.00 81.94 79 HIS A O 1
ATOM 617 N N . ASP A 1 80 ? 9.958 15.345 -20.152 1.00 78.06 80 ASP A N 1
ATOM 618 C CA . ASP A 1 80 ? 10.054 16.365 -21.212 1.00 78.06 80 ASP A CA 1
ATOM 619 C C . ASP A 1 80 ? 11.121 17.442 -20.952 1.00 78.06 80 ASP A C 1
ATOM 621 O O . ASP A 1 80 ? 11.458 18.231 -21.833 1.00 78.06 80 ASP A O 1
ATOM 625 N N . THR A 1 81 ? 11.618 17.535 -19.717 1.00 76.38 81 THR A N 1
ATOM 626 C CA . THR A 1 81 ? 12.453 18.665 -19.263 1.00 76.38 81 THR A CA 1
ATOM 627 C C . THR A 1 81 ? 13.933 18.331 -19.157 1.00 76.38 81 THR A C 1
ATOM 629 O O . THR A 1 81 ? 14.748 19.225 -18.932 1.00 76.38 81 THR A O 1
ATOM 632 N N . GLN A 1 82 ? 14.285 17.054 -19.273 1.00 76.12 82 GLN A N 1
ATOM 633 C CA . GLN A 1 82 ? 15.632 16.539 -19.069 1.00 76.12 82 GLN A CA 1
ATOM 634 C C . GLN A 1 82 ? 15.974 15.500 -20.137 1.00 76.12 82 GLN A C 1
ATOM 636 O O . GLN A 1 82 ? 15.109 15.037 -20.876 1.00 76.12 82 GLN A O 1
ATOM 641 N N . SER A 1 83 ? 17.257 15.144 -20.228 1.00 83.62 83 SER A N 1
ATOM 642 C CA . SER A 1 83 ? 17.676 14.018 -21.070 1.00 83.62 83 SER A CA 1
ATOM 643 C C . SER A 1 83 ? 17.030 12.719 -20.580 1.00 83.62 83 SER A C 1
ATOM 645 O O . SER A 1 83 ? 16.799 12.569 -19.379 1.00 83.62 83 SER A O 1
ATOM 647 N N . CYS A 1 84 ? 16.748 11.792 -21.501 1.00 82.88 84 CYS A N 1
ATOM 648 C CA . CYS A 1 84 ? 16.102 10.520 -21.184 1.00 82.88 84 CYS A CA 1
ATOM 649 C C . CYS A 1 84 ? 16.866 9.784 -20.073 1.00 82.88 84 CYS A C 1
ATOM 651 O O . CYS A 1 84 ? 18.072 9.562 -20.181 1.00 82.88 84 CYS A O 1
ATOM 653 N N . MET A 1 85 ? 16.152 9.431 -19.006 1.00 89.12 85 MET A N 1
ATOM 654 C CA . MET A 1 85 ? 16.681 8.686 -17.868 1.00 89.12 85 MET A CA 1
ATOM 655 C C . MET A 1 85 ? 16.084 7.286 -17.890 1.00 89.12 85 MET A C 1
ATOM 657 O O . MET A 1 85 ? 14.872 7.132 -17.726 1.00 89.12 85 MET A O 1
ATOM 661 N N . ASP A 1 86 ? 16.935 6.285 -18.099 1.00 91.56 86 ASP A N 1
ATOM 662 C CA . ASP A 1 86 ? 16.491 4.901 -18.235 1.00 91.56 86 ASP A CA 1
ATOM 663 C C . ASP A 1 86 ? 15.807 4.399 -16.951 1.00 91.56 86 ASP A C 1
ATOM 665 O O . ASP A 1 86 ? 16.308 4.635 -15.843 1.00 91.56 86 ASP A O 1
ATOM 669 N N . PRO A 1 87 ? 14.669 3.695 -17.071 1.00 92.31 87 PRO A N 1
ATOM 670 C CA . PRO A 1 87 ? 13.968 3.154 -15.920 1.00 92.31 87 PRO A CA 1
ATOM 671 C C . PRO A 1 87 ? 14.628 1.868 -15.404 1.00 92.31 87 PRO A C 1
ATOM 673 O O . PRO A 1 87 ? 15.400 1.197 -16.088 1.00 92.31 87 PRO A O 1
ATOM 676 N N . ASN A 1 88 ? 14.260 1.480 -14.186 1.00 93.50 88 ASN A N 1
ATOM 677 C CA . ASN A 1 88 ? 14.602 0.194 -13.588 1.00 93.50 88 ASN A CA 1
ATOM 678 C C . ASN A 1 88 ? 13.431 -0.797 -13.691 1.00 93.50 88 ASN A C 1
ATOM 680 O O . ASN A 1 88 ? 12.284 -0.411 -13.901 1.00 93.50 88 ASN A O 1
ATOM 684 N N . VAL A 1 89 ? 13.693 -2.088 -13.509 1.00 92.81 89 VAL A N 1
ATOM 685 C CA . VAL A 1 89 ? 12.725 -3.159 -13.766 1.00 92.81 89 VAL A CA 1
ATOM 686 C C . VAL A 1 89 ? 12.531 -4.025 -12.522 1.00 92.81 89 VAL A C 1
ATOM 688 O O . VAL A 1 89 ? 13.498 -4.443 -11.888 1.00 92.81 89 VAL A O 1
ATOM 691 N N . MET A 1 90 ? 11.277 -4.334 -12.185 1.00 92.88 90 MET A N 1
ATOM 692 C CA . MET A 1 90 ? 10.923 -5.274 -11.118 1.00 92.88 90 MET A CA 1
ATOM 693 C C . MET A 1 90 ? 10.045 -6.398 -11.670 1.00 92.88 90 MET A C 1
ATOM 695 O O . MET A 1 90 ? 8.884 -6.182 -12.019 1.00 92.88 90 MET A O 1
ATOM 699 N N . GLU A 1 91 ? 10.584 -7.616 -11.730 1.00 93.31 91 GLU A N 1
ATOM 700 C CA . GLU A 1 91 ? 9.828 -8.795 -12.161 1.00 93.31 91 GLU A CA 1
ATOM 701 C C . GLU A 1 91 ? 8.952 -9.352 -11.029 1.00 93.31 91 GLU A C 1
ATOM 703 O O . GLU A 1 91 ? 9.370 -9.446 -9.873 1.00 93.31 91 GLU A O 1
ATOM 708 N N . ALA A 1 92 ? 7.724 -9.751 -11.362 1.00 91.56 92 ALA A N 1
ATOM 709 C CA . ALA A 1 92 ? 6.765 -10.304 -10.414 1.00 91.56 92 ALA A CA 1
ATOM 710 C C . ALA A 1 92 ? 5.863 -11.349 -11.079 1.00 91.56 92 ALA A C 1
ATOM 712 O O . ALA A 1 92 ?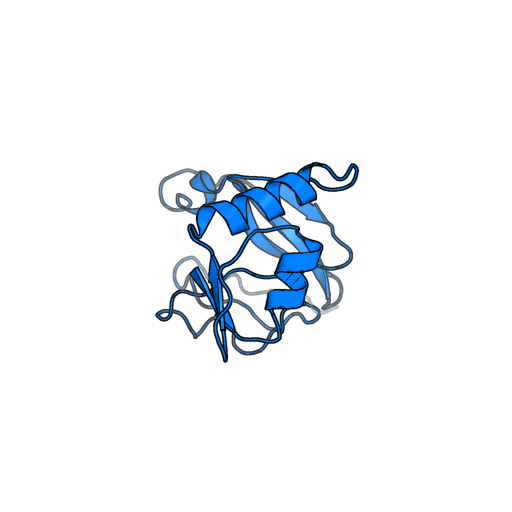 5.496 -11.238 -12.246 1.00 91.56 92 ALA A O 1
ATOM 713 N N . LYS A 1 93 ? 5.452 -12.362 -10.307 1.00 90.38 93 LYS A N 1
ATOM 714 C CA . LYS A 1 93 ? 4.513 -13.395 -10.787 1.00 90.38 93 LYS A CA 1
ATOM 715 C C . LYS A 1 93 ? 3.088 -12.863 -10.951 1.00 90.38 93 LYS A C 1
ATOM 717 O O . LYS A 1 93 ? 2.351 -13.347 -11.804 1.00 90.38 93 LYS A O 1
ATOM 722 N N . ILE A 1 94 ? 2.694 -11.934 -10.081 1.00 89.38 94 ILE A N 1
ATOM 723 C CA . ILE A 1 94 ? 1.371 -11.309 -10.040 1.00 89.38 94 ILE A CA 1
ATOM 724 C C . ILE A 1 94 ? 1.578 -9.833 -9.716 1.00 89.38 94 ILE A C 1
ATOM 726 O O . ILE A 1 94 ? 2.318 -9.508 -8.787 1.00 89.38 94 ILE A O 1
ATOM 730 N N . VAL A 1 95 ? 0.901 -8.961 -10.460 1.00 86.94 95 VAL A N 1
ATOM 731 C CA . VAL A 1 95 ? 0.862 -7.518 -10.213 1.00 86.94 95 VAL A CA 1
ATOM 732 C C . VAL A 1 95 ? -0.572 -7.127 -9.852 1.00 86.94 95 VAL A C 1
ATOM 734 O O . VAL A 1 95 ? -1.516 -7.421 -10.589 1.00 86.94 95 VAL A O 1
ATOM 737 N N . VAL A 1 96 ? -0.734 -6.483 -8.696 1.00 87.81 96 VAL A N 1
ATOM 738 C CA . VAL A 1 96 ? -2.014 -5.946 -8.209 1.00 87.81 96 VAL A CA 1
ATOM 739 C C . VAL A 1 96 ? -1.960 -4.432 -8.361 1.00 87.81 96 VAL A C 1
ATOM 741 O O . VAL A 1 96 ? -1.056 -3.800 -7.816 1.00 87.81 96 VAL A O 1
ATOM 744 N N . SER A 1 97 ? -2.906 -3.857 -9.104 1.00 84.88 97 SER A N 1
ATOM 745 C CA . SER A 1 97 ? -3.001 -2.406 -9.283 1.00 84.88 97 SER A CA 1
ATOM 746 C C . SER A 1 97 ? -4.141 -1.859 -8.436 1.00 84.88 97 SER A C 1
ATOM 748 O O . SER A 1 97 ? -5.285 -2.294 -8.558 1.00 84.88 97 SER A O 1
ATOM 750 N N . SER A 1 98 ? -3.823 -0.899 -7.571 1.00 84.06 98 SER A N 1
ATOM 751 C CA . SER A 1 98 ? -4.791 -0.198 -6.720 1.00 84.06 98 SER A CA 1
ATOM 752 C C . SER A 1 98 ? -4.655 1.323 -6.822 1.00 84.06 98 SER A C 1
ATOM 754 O O . SER A 1 98 ? -5.024 2.037 -5.890 1.00 84.06 98 SER A O 1
ATOM 756 N N . TYR A 1 99 ? -4.063 1.822 -7.912 1.00 77.25 99 TYR A N 1
ATOM 757 C CA . TYR A 1 99 ? -4.008 3.255 -8.177 1.00 77.25 99 TYR A CA 1
ATOM 758 C C . TYR A 1 99 ? -5.394 3.746 -8.607 1.00 77.25 99 TYR A C 1
ATOM 760 O O . TYR A 1 99 ? -6.043 3.120 -9.445 1.00 77.25 99 TYR A O 1
ATOM 768 N N . ASP A 1 100 ? -5.854 4.843 -8.010 1.00 54.38 100 ASP A N 1
ATOM 769 C CA . ASP A 1 100 ? -7.139 5.448 -8.354 1.00 54.38 100 ASP A CA 1
ATOM 770 C C . ASP A 1 100 ? -6.970 6.438 -9.505 1.00 54.38 100 ASP A C 1
ATOM 772 O O . ASP A 1 100 ? -5.978 7.162 -9.587 1.00 54.38 100 ASP A O 1
ATOM 776 N N . VAL A 1 101 ? -7.967 6.504 -10.379 1.00 49.78 101 VAL A N 1
ATOM 777 C CA . VAL A 1 101 ? -7.980 7.457 -11.484 1.00 49.78 101 VAL A CA 1
ATOM 778 C C . VAL A 1 101 ? -8.748 8.693 -11.022 1.00 49.78 101 VAL A C 1
ATOM 780 O O . VAL A 1 101 ? -9.949 8.593 -10.739 1.00 49.78 101 VAL A O 1
ATOM 783 N N . PRO A 1 102 ? -8.136 9.893 -10.987 1.00 41.00 102 PRO A N 1
ATOM 784 C CA . PRO A 1 102 ? -8.902 11.115 -10.796 1.00 41.00 102 PRO A CA 1
ATOM 785 C C . PRO A 1 102 ? -10.009 11.159 -11.856 1.00 41.00 102 PRO A C 1
ATOM 787 O O . PRO A 1 102 ? -9.739 10.927 -13.032 1.00 41.00 102 PRO A O 1
ATOM 790 N N . LYS A 1 103 ? -11.256 11.467 -11.461 1.00 38.75 103 LYS A N 1
ATOM 791 C CA . LYS A 1 103 ? -12.496 11.403 -12.282 1.00 38.75 103 LYS A CA 1
ATOM 792 C C . LYS A 1 103 ? -12.431 11.981 -13.714 1.00 38.75 103 LYS A C 1
ATOM 794 O O . LYS A 1 103 ? -13.385 11.795 -14.468 1.00 38.75 103 LYS A O 1
ATOM 799 N N . LYS A 1 104 ? -11.365 12.691 -14.082 1.00 35.53 104 LYS A N 1
ATOM 800 C CA . LYS A 1 104 ? -11.132 13.319 -15.381 1.00 35.53 104 LYS A CA 1
ATOM 801 C C . LYS A 1 104 ? -10.600 12.368 -16.463 1.00 35.53 104 LYS A C 1
ATOM 803 O O . LYS A 1 104 ? -10.798 12.678 -17.632 1.00 35.53 104 LYS A O 1
ATOM 808 N N . ASP A 1 105 ? -10.005 11.226 -16.107 1.00 40.38 105 ASP A N 1
ATOM 809 C CA . ASP A 1 105 ? -9.301 10.373 -17.079 1.00 40.38 105 ASP A CA 1
ATOM 810 C C . ASP A 1 105 ? -9.805 8.922 -17.145 1.00 40.38 105 ASP A C 1
ATOM 812 O O . ASP A 1 105 ? -9.062 7.951 -17.116 1.00 40.38 105 ASP A O 1
ATOM 816 N N . LYS A 1 106 ? -11.125 8.743 -17.260 1.00 33.84 106 LYS A N 1
ATOM 817 C CA . LYS A 1 106 ? -11.757 7.412 -17.369 1.00 33.84 106 LYS A CA 1
ATOM 818 C C . LYS A 1 106 ? -11.484 6.670 -18.693 1.00 33.84 106 LYS A C 1
ATOM 820 O O . LYS A 1 106 ? -12.148 5.672 -18.967 1.00 33.84 106 LYS A O 1
ATOM 825 N N . ARG A 1 107 ? -10.595 7.170 -19.559 1.00 37.06 107 ARG A N 1
ATOM 826 C CA . ARG A 1 107 ? -10.381 6.613 -20.906 1.00 37.06 107 ARG A CA 1
ATOM 827 C C . ARG A 1 107 ? -9.268 5.566 -20.981 1.00 37.06 107 ARG A C 1
ATOM 829 O O . ARG A 1 107 ? -9.339 4.734 -21.878 1.00 37.06 107 ARG A O 1
ATOM 836 N N . SER A 1 108 ? -8.306 5.549 -20.059 1.00 37.69 108 SER A N 1
ATOM 837 C CA . SER A 1 108 ? -7.163 4.618 -20.113 1.00 37.69 108 SER A CA 1
ATOM 838 C C . SER A 1 108 ? -7.406 3.264 -19.435 1.00 37.69 108 SER A C 1
ATOM 840 O O . SER A 1 108 ? -6.752 2.284 -19.774 1.00 37.69 108 SER A O 1
ATOM 842 N N . THR A 1 109 ? -8.386 3.159 -18.534 1.00 43.25 109 THR A N 1
ATOM 843 C CA . THR A 1 109 ? -8.708 1.919 -17.804 1.00 43.25 109 THR A CA 1
ATOM 844 C C . THR A 1 109 ? -10.154 1.500 -18.032 1.00 43.25 109 THR A C 1
ATOM 846 O O . THR A 1 109 ? -10.994 1.477 -17.134 1.00 43.25 109 THR A O 1
ATOM 849 N N . THR A 1 110 ? -10.471 1.114 -19.267 1.00 34.12 110 THR A N 1
ATOM 850 C CA . THR A 1 110 ? -11.630 0.245 -19.485 1.00 34.12 110 THR A CA 1
ATOM 851 C C . THR A 1 110 ? -11.161 -1.209 -19.446 1.00 34.12 110 THR A C 1
ATOM 853 O O . THR A 1 110 ? -10.578 -1.694 -20.405 1.00 34.12 110 THR A O 1
ATOM 856 N N . ARG A 1 111 ? -11.505 -1.911 -18.351 1.00 33.53 111 ARG A N 1
ATOM 857 C CA . ARG A 1 111 ? -11.539 -3.389 -18.201 1.00 33.53 111 ARG A CA 1
ATOM 858 C C . ARG A 1 111 ? -10.321 -4.135 -17.632 1.00 33.53 111 ARG A C 1
ATOM 860 O O . ARG A 1 111 ? -10.090 -5.272 -18.026 1.00 33.53 111 ARG A O 1
ATOM 867 N N . THR A 1 112 ? -9.639 -3.623 -16.615 1.00 36.38 112 THR A N 1
ATOM 868 C CA . THR A 1 112 ? -8.867 -4.515 -15.730 1.00 36.38 112 THR A CA 1
ATOM 869 C C . THR A 1 112 ? -9.423 -4.431 -14.314 1.00 36.38 112 THR A C 1
ATOM 871 O O . THR A 1 112 ? -9.577 -3.352 -13.747 1.00 36.38 112 THR A O 1
ATOM 874 N N . GLY A 1 113 ? -9.834 -5.580 -13.766 1.00 35.84 113 GLY A N 1
ATOM 875 C CA . GLY A 1 113 ? -10.144 -5.701 -12.342 1.00 35.84 113 GLY A CA 1
ATOM 876 C C . GLY A 1 113 ? -8.897 -5.427 -11.483 1.00 35.84 113 GLY A C 1
ATOM 877 O O . GLY A 1 113 ? -7.825 -5.164 -12.024 1.00 35.84 113 GLY A O 1
ATOM 878 N N . PRO A 1 114 ? -8.980 -5.542 -10.146 1.00 41.03 114 PRO A N 1
ATOM 879 C CA . PRO A 1 114 ? -7.869 -5.216 -9.236 1.00 41.03 114 PRO A CA 1
ATOM 880 C C . PRO A 1 114 ? -6.587 -6.045 -9.470 1.00 41.03 114 PRO A C 1
ATOM 882 O O . PRO A 1 114 ? -5.529 -5.730 -8.930 1.00 41.03 114 PRO A O 1
ATOM 885 N N . ILE A 1 115 ? -6.664 -7.104 -10.282 1.00 41.25 115 ILE A N 1
ATOM 886 C CA . ILE A 1 115 ? -5.551 -7.975 -10.651 1.00 41.25 115 ILE A CA 1
ATOM 887 C C . ILE A 1 115 ? -5.320 -7.839 -12.161 1.00 41.25 115 ILE A C 1
ATOM 889 O O . ILE A 1 115 ? -6.176 -8.226 -12.961 1.00 41.25 115 ILE A O 1
ATOM 893 N N . ALA A 1 116 ? -4.154 -7.320 -12.554 1.00 49.75 116 ALA A N 1
ATOM 894 C CA . ALA A 1 116 ? -3.754 -7.225 -13.955 1.00 49.75 116 ALA A CA 1
ATOM 895 C C . ALA A 1 116 ? -3.316 -8.615 -14.448 1.00 49.75 116 ALA A C 1
ATOM 897 O O . ALA A 1 116 ? -2.145 -8.981 -14.385 1.00 49.75 116 ALA A O 1
ATOM 898 N N . THR A 1 117 ? -4.283 -9.433 -14.868 1.00 33.88 117 THR A N 1
ATOM 899 C CA . THR A 1 117 ? -4.036 -10.775 -15.433 1.00 33.88 117 THR A CA 1
ATOM 900 C C . THR A 1 117 ? -4.001 -10.786 -16.958 1.00 33.88 117 THR A C 1
ATOM 902 O O . THR A 1 117 ? -3.483 -11.738 -17.538 1.00 33.88 117 THR A O 1
ATOM 905 N N . GLU A 1 118 ? -4.476 -9.722 -17.607 1.00 33.00 118 GLU A N 1
ATOM 906 C CA . GLU A 1 118 ? -4.582 -9.628 -19.061 1.00 33.00 118 GLU A CA 1
ATOM 907 C C . GLU A 1 118 ? -3.981 -8.318 -19.582 1.00 33.00 118 GLU A C 1
ATOM 909 O O . GLU A 1 118 ? -4.191 -7.241 -19.026 1.00 33.00 118 GLU A O 1
ATOM 914 N N . SER A 1 119 ? -3.235 -8.435 -20.678 1.00 35.28 119 SER A N 1
ATOM 915 C CA . SER A 1 119 ? -2.575 -7.382 -21.462 1.00 35.28 119 SER A CA 1
ATOM 916 C C . SER A 1 119 ? -3.564 -6.526 -22.269 1.00 35.28 119 SER A C 1
ATOM 918 O O . SER A 1 119 ? -3.400 -6.313 -23.471 1.00 35.28 119 SER A O 1
ATOM 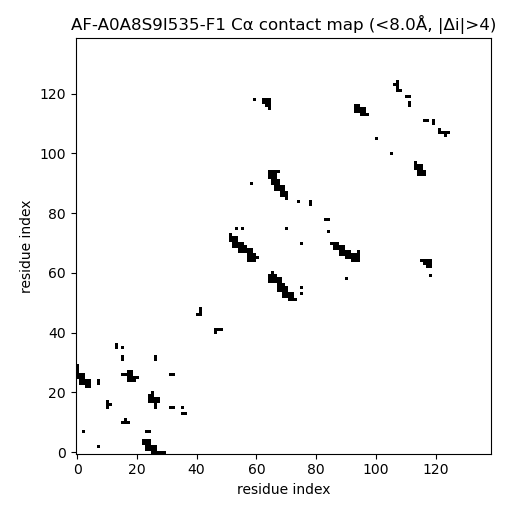920 N N . THR A 1 120 ? -4.634 -6.036 -21.650 1.00 30.72 120 THR A N 1
ATOM 921 C CA . THR A 1 120 ? -5.524 -5.091 -22.334 1.00 30.72 120 THR A CA 1
ATOM 922 C C . THR A 1 120 ? -4.886 -3.704 -22.338 1.00 30.72 120 THR A C 1
ATOM 924 O O . THR A 1 120 ? -4.683 -3.113 -21.287 1.00 30.72 120 THR A O 1
ATOM 927 N N . ASN A 1 121 ? -4.528 -3.229 -23.538 1.00 33.94 121 ASN A N 1
ATOM 928 C CA . ASN A 1 121 ? -3.965 -1.911 -23.863 1.00 33.94 121 ASN A CA 1
ATOM 929 C C . ASN A 1 121 ? -4.357 -0.798 -22.869 1.00 33.94 121 ASN A C 1
ATOM 931 O O . ASN A 1 121 ? -5.467 -0.273 -22.932 1.00 33.94 121 ASN A O 1
ATOM 935 N N . ILE A 1 122 ? -3.413 -0.408 -22.007 1.00 38.69 122 ILE A N 1
ATOM 936 C CA . ILE A 1 122 ? -3.587 0.597 -20.936 1.00 38.69 122 ILE A CA 1
ATOM 937 C C . ILE A 1 122 ? -3.198 2.011 -21.429 1.00 38.69 122 ILE A C 1
ATOM 939 O O . ILE A 1 122 ? -3.090 2.966 -20.665 1.00 38.69 122 ILE A O 1
ATOM 943 N N . PHE A 1 123 ? -2.986 2.190 -22.735 1.00 34.75 123 PHE A N 1
ATOM 944 C CA . PHE A 1 123 ? -2.479 3.448 -23.278 1.00 34.75 123 PHE A CA 1
ATOM 945 C C . PHE A 1 123 ? -3.604 4.418 -23.636 1.00 34.75 123 PHE A C 1
ATOM 947 O O . PHE A 1 123 ? -4.173 4.392 -24.726 1.00 34.75 123 PHE A O 1
ATOM 954 N N . GLY A 1 124 ? -3.863 5.341 -22.715 1.00 30.11 124 GLY A N 1
ATOM 955 C CA . GLY A 1 124 ? -4.523 6.609 -22.992 1.00 30.11 124 GLY A CA 1
ATOM 956 C C . GLY A 1 124 ? -3.823 7.705 -22.205 1.00 30.11 124 GLY A C 1
ATOM 957 O O . GLY A 1 124 ? -4.246 7.993 -21.097 1.00 30.11 124 GLY A O 1
ATOM 958 N N . GLY A 1 125 ? -2.738 8.272 -22.743 1.00 27.53 125 GLY A N 1
ATOM 959 C CA . GLY A 1 125 ? -2.043 9.352 -22.034 1.00 27.53 125 GLY A CA 1
ATOM 960 C C . GLY A 1 125 ? -0.632 9.736 -22.479 1.00 27.53 125 GLY A C 1
ATOM 961 O O . GLY A 1 125 ? 0.122 10.184 -21.637 1.00 27.53 125 GLY A O 1
ATOM 962 N N . CYS A 1 126 ? -0.252 9.585 -23.752 1.00 28.58 126 CYS A N 1
ATOM 963 C CA . CYS A 1 126 ? 0.819 10.397 -24.351 1.00 28.58 126 CYS A CA 1
ATOM 964 C C . CYS A 1 126 ? 0.689 10.352 -25.881 1.00 28.58 126 CYS A C 1
ATOM 966 O O . CYS A 1 126 ? 1.415 9.654 -26.583 1.00 28.58 126 CYS A O 1
ATOM 968 N N . GLN A 1 127 ? -0.316 11.046 -26.423 1.00 32.91 127 GLN A N 1
ATOM 969 C CA . GLN A 1 127 ? -0.309 11.387 -27.846 1.00 32.91 127 GLN A CA 1
ATOM 970 C C . GLN A 1 127 ? 0.567 12.623 -28.022 1.00 32.91 127 GLN A C 1
ATOM 972 O O . GLN A 1 127 ? 0.042 13.729 -28.042 1.00 32.91 127 GLN A O 1
ATOM 977 N N . ASN A 1 128 ? 1.887 12.432 -28.043 1.00 27.25 128 ASN A N 1
ATOM 978 C CA . ASN A 1 128 ? 2.848 13.231 -28.810 1.00 27.25 128 ASN A CA 1
ATOM 979 C C . ASN A 1 128 ? 4.273 12.821 -28.436 1.00 27.25 128 ASN A C 1
ATOM 981 O O . ASN A 1 128 ? 4.918 13.475 -27.631 1.00 27.25 128 ASN A O 1
ATOM 985 N N . THR A 1 129 ? 4.768 11.747 -29.046 1.00 27.92 129 THR A N 1
ATOM 986 C CA . THR A 1 129 ? 6.176 11.609 -29.455 1.00 27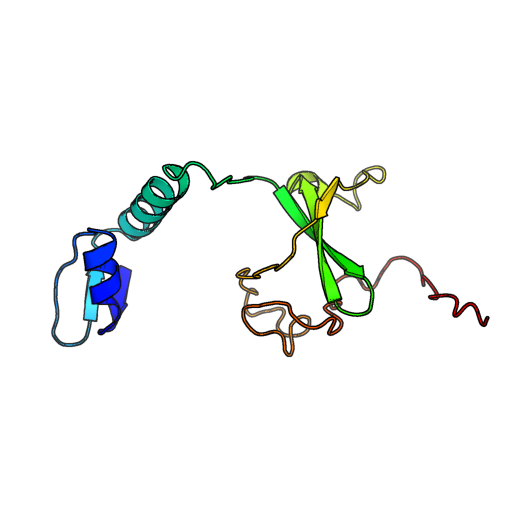.92 129 THR A CA 1
ATOM 987 C C . THR A 1 129 ? 6.318 10.322 -30.271 1.00 27.92 129 THR A C 1
ATOM 989 O O . THR A 1 129 ? 6.287 9.225 -29.739 1.00 27.92 129 THR A O 1
ATOM 992 N N . TYR A 1 130 ? 6.430 10.509 -31.590 1.00 25.30 130 TYR A N 1
ATOM 993 C CA . TYR A 1 130 ? 6.910 9.586 -32.632 1.00 25.30 130 TYR A CA 1
ATOM 994 C C . TYR A 1 130 ? 6.234 8.198 -32.780 1.00 25.30 130 TYR A C 1
ATOM 996 O O . TYR A 1 130 ? 6.119 7.429 -31.832 1.00 25.30 130 TYR A O 1
ATOM 1004 N N . PRO A 1 131 ? 5.819 7.800 -34.001 1.00 25.44 131 PRO A N 1
ATOM 1005 C CA . PRO A 1 131 ? 5.193 6.503 -34.214 1.00 25.44 131 PRO A CA 1
ATOM 1006 C C . PRO A 1 131 ? 6.246 5.395 -34.092 1.00 25.44 131 PRO A C 1
ATOM 1008 O O . PRO A 1 131 ? 6.931 5.079 -35.068 1.00 25.44 131 PRO A O 1
ATOM 1011 N N . LEU A 1 132 ? 6.342 4.741 -32.931 1.00 25.27 132 LEU A N 1
ATOM 1012 C CA . LEU A 1 132 ? 6.913 3.398 -32.870 1.00 25.27 132 LEU A CA 1
ATOM 1013 C C . LEU A 1 132 ? 5.931 2.447 -33.563 1.00 25.27 132 LEU A C 1
ATOM 1015 O O . LEU A 1 132 ? 5.046 1.838 -32.963 1.00 25.27 132 LEU A O 1
ATOM 1019 N N . LYS A 1 133 ? 6.087 2.344 -34.887 1.00 23.80 133 LYS A N 1
ATOM 1020 C CA . LYS A 1 133 ? 5.630 1.190 -35.653 1.00 23.80 133 LYS A CA 1
ATOM 1021 C C . LYS A 1 133 ? 6.227 -0.043 -34.982 1.00 23.80 133 LYS A C 1
ATOM 1023 O O . LYS A 1 133 ? 7.422 -0.296 -35.111 1.00 23.80 133 LYS A O 1
ATOM 1028 N N . ILE A 1 134 ? 5.387 -0.818 -34.305 1.00 27.61 134 ILE A N 1
ATOM 1029 C CA . ILE A 1 134 ? 5.669 -2.220 -34.008 1.00 27.61 134 ILE A CA 1
ATOM 1030 C C . ILE A 1 134 ? 5.843 -2.892 -35.373 1.00 27.61 134 ILE A C 1
ATOM 1032 O O . ILE A 1 134 ? 4.873 -3.205 -36.068 1.00 27.61 134 ILE A O 1
ATOM 1036 N N . LEU A 1 135 ? 7.097 -3.012 -35.807 1.00 24.50 135 LEU A N 1
ATOM 1037 C CA . LEU A 1 135 ? 7.491 -3.845 -36.929 1.00 24.50 135 LEU A CA 1
ATOM 1038 C C . LEU A 1 135 ? 7.047 -5.266 -36.583 1.00 24.50 135 LEU A C 1
ATOM 1040 O O . LEU A 1 135 ? 7.665 -5.944 -35.768 1.00 24.50 135 LEU A O 1
ATOM 1044 N N . LYS A 1 136 ? 5.947 -5.707 -37.201 1.00 28.56 136 LYS A N 1
ATOM 1045 C CA . LYS A 1 136 ? 5.665 -7.127 -37.396 1.00 28.56 136 LYS A CA 1
ATOM 1046 C C . LYS A 1 136 ? 6.846 -7.704 -38.176 1.00 28.56 136 LYS A C 1
ATOM 1048 O O . LYS A 1 136 ? 6.864 -7.620 -39.401 1.00 28.56 136 LYS A O 1
ATOM 1053 N N . SER A 1 137 ? 7.829 -8.274 -37.492 1.00 25.67 137 SER A N 1
ATOM 1054 C CA . SER A 1 137 ? 8.741 -9.212 -38.131 1.00 25.67 137 SER A CA 1
ATOM 1055 C C . SER A 1 137 ? 7.954 -10.497 -38.373 1.00 25.67 137 SER A C 1
ATOM 1057 O O . SER A 1 137 ? 7.672 -11.253 -37.446 1.00 25.67 137 SER A O 1
ATOM 1059 N N . HIS A 1 138 ? 7.520 -10.694 -39.617 1.00 28.27 138 HIS A N 1
ATOM 1060 C CA . HIS A 1 138 ? 7.298 -12.036 -40.143 1.00 28.27 138 HIS A CA 1
ATOM 1061 C C . HIS A 1 138 ? 8.599 -12.819 -39.977 1.00 28.27 138 HIS A C 1
ATOM 1063 O O . HIS A 1 138 ? 9.604 -12.377 -40.523 1.00 28.27 138 HIS A O 1
ATOM 1069 N N . PHE A 1 139 ? 8.567 -13.894 -39.194 1.00 33.62 139 PHE A N 1
ATOM 1070 C CA . PHE A 1 139 ? 9.084 -15.233 -39.491 1.00 33.62 139 PHE A CA 1
ATOM 1071 C C . PHE A 1 139 ? 8.580 -16.189 -38.407 1.00 33.62 139 PHE A C 1
ATOM 1073 O O . PHE A 1 139 ? 8.553 -15.772 -37.227 1.00 33.62 139 PHE A O 1
#

Foldseek 3Di:
DKAFPPCVVVCVVLVQDWDDDDGITHHPDPCSVVVSVVVVQVVDPPDDDDPQKDFDAFDDDPQFTFFTWIDRNVCSVCCPPDPDDHTDTDTDPWDFDDDDDDPPPPPQDDDDDRTRGGPDGSDDPDPDDDDPPPPPPDD

Nearest PDB structures (foldseek):
  1rp0-assembly1_A  TM=9.622E-01  e=2.834E-14  Arabidopsis thaliana
  3jsk-assembly1_A  TM=9.594E-01  e=6.606E-11  Neurospora crassa
  3jsk-assembly1_G  TM=9.313E-01  e=7.479E-11  Neurospora crassa
  4y4l-assembly1_B  TM=9.904E-01  e=3.992E-10  Saccharomyces cerevisiae S288C
  3fpz-assembly1_B  TM=9.700E-01  e=8.404E-10  Saccharomyces cerevisiae

pLDDT: mean 74.41, std 26.12, range [23.8, 94.81]

Organism: Brassica cretica (NCBI:txid69181)